Protein AF-A0A4Z0HMH4-F1 (afdb_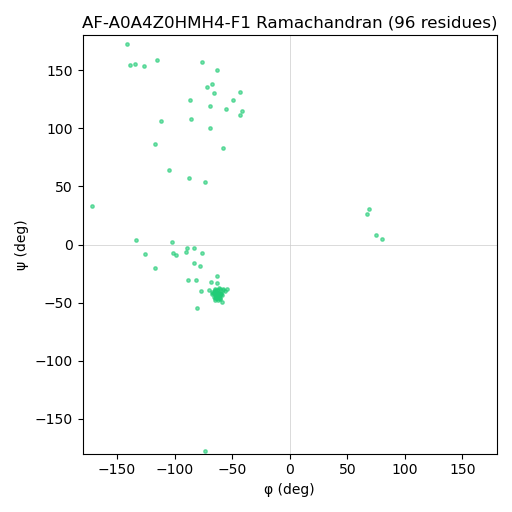monomer)

Radius of gyration: 20.3 Å; Cα contacts (8 Å, |Δi|>4): 71; chains: 1; bounding box: 43×56×54 Å

Organism: Mycolicibacterium peregrinum (NCBI:txid43304)

Solvent-accessible surface area (backbone atoms only — not comparable to full-atom values): 5816 Å² total; per-residue (Å²): 142,58,63,69,59,56,51,50,54,51,50,53,52,51,50,53,50,52,50,51,51,53,50,53,51,51,53,49,45,54,24,51,53,31,20,71,71,76,17,48,57,83,60,58,68,72,55,51,54,49,37,40,75,68,49,27,35,42,73,42,88,92,51,89,84,74,37,34,38,64,34,74,58,25,50,48,60,57,61,71,49,73,68,75,68,75,81,85,78,75,75,73,81,80,68,81,83,128

Foldseek 3Di:
DCVVVVVVVVVVVVVVVVVVVVVLLVLLLCQLVCCQPPQGRPDDPVVVVVCVVVQQWDFDPPDPPRGIHGDPVVVCSNVVPPPPPPPPPDPVVPPPDD

Secondary structure (DSSP, 8-state):
--HHHHHHHHHHHHHHHHHHHHHHHHHHHHHHHHHHHHS---S-HHHHHHHHHTTSEEEPTT-SS--EEE-HHHHHHHHSS------TTSSSTTS---

pLDDT: mean 81.85, std 17.19, range [41.28, 96.5]

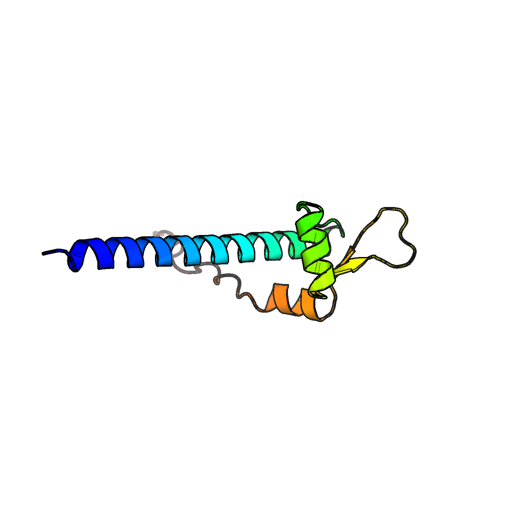Mean predicted aligned error: 10.76 Å

Structure (mmCIF, N/CA/C/O backbone):
data_AF-A0A4Z0HMH4-F1
#
_entry.id   AF-A0A4Z0HMH4-F1
#
loop_
_atom_site.group_PDB
_atom_site.id
_atom_site.type_symbol
_atom_site.label_atom_id
_atom_site.label_alt_id
_atom_site.label_comp_id
_atom_site.label_asym_id
_atom_site.label_entity_id
_atom_site.label_seq_id
_atom_site.pdbx_PDB_ins_code
_atom_site.Cartn_x
_atom_site.Cartn_y
_atom_site.Cartn_z
_atom_site.occupancy
_atom_site.B_iso_or_equiv
_atom_site.auth_seq_id
_atom_site.auth_comp_id
_atom_site.auth_asym_id
_atom_site.auth_atom_id
_atom_site.pdbx_PDB_model_num
ATOM 1 N N . MET A 1 1 ? -26.005 -5.296 35.425 1.00 46.50 1 MET A N 1
ATOM 2 C CA . MET A 1 1 ? -25.251 -4.075 35.055 1.00 46.50 1 MET A CA 1
ATOM 3 C C . MET A 1 1 ? -23.910 -4.452 34.413 1.00 46.50 1 MET A C 1
ATOM 5 O O . MET A 1 1 ? -22.870 -3.970 34.828 1.00 46.50 1 MET A O 1
ATOM 9 N N . THR A 1 2 ? -23.928 -5.345 33.422 1.00 57.53 2 THR A N 1
ATOM 10 C CA . THR A 1 2 ? -22.738 -5.828 32.688 1.00 57.53 2 THR A CA 1
ATOM 11 C C . THR A 1 2 ? -22.794 -5.457 31.205 1.00 57.53 2 THR A C 1
ATOM 13 O O . THR A 1 2 ? -21.755 -5.341 30.568 1.00 57.53 2 THR A O 1
ATOM 16 N N . THR A 1 3 ? -23.991 -5.162 30.690 1.00 63.72 3 THR A N 1
ATOM 17 C CA . THR A 1 3 ? -24.246 -4.758 29.302 1.00 63.72 3 THR A CA 1
ATOM 18 C C . THR A 1 3 ? -23.511 -3.478 28.911 1.00 63.72 3 THR A C 1
ATOM 20 O O . THR A 1 3 ? -22.888 -3.435 27.861 1.00 63.72 3 THR A O 1
ATOM 23 N N . THR A 1 4 ? -23.464 -2.473 29.789 1.00 77.12 4 THR A N 1
ATOM 24 C CA . THR A 1 4 ? -22.821 -1.182 29.488 1.00 77.12 4 THR A CA 1
ATOM 25 C C . THR A 1 4 ? -21.297 -1.268 29.362 1.00 77.12 4 THR A C 1
ATOM 27 O O . THR A 1 4 ? -20.700 -0.526 28.588 1.00 77.12 4 THR A O 1
ATOM 30 N N . PHE A 1 5 ? -20.646 -2.170 30.106 1.00 82.94 5 PHE A N 1
ATOM 31 C CA . PHE A 1 5 ? -19.196 -2.363 30.008 1.00 82.94 5 PHE A CA 1
ATOM 32 C C . PHE A 1 5 ? -18.820 -3.175 28.762 1.00 82.94 5 PHE A C 1
ATOM 34 O O . PHE A 1 5 ? -17.855 -2.842 28.079 1.00 82.94 5 PHE A O 1
ATOM 41 N N . GLU A 1 6 ? -19.595 -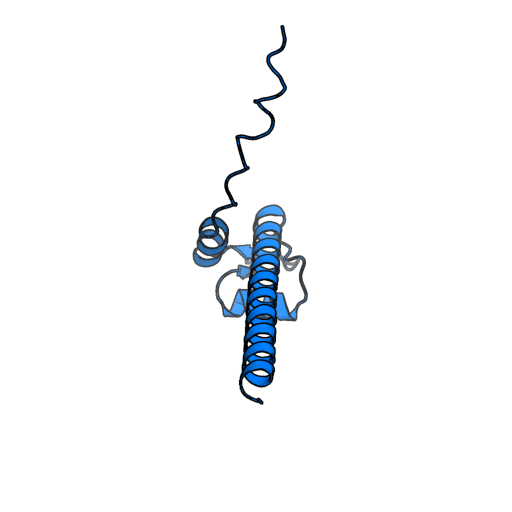4.211 28.435 1.00 84.69 6 GLU A N 1
ATOM 42 C CA . GLU A 1 6 ? -19.393 -5.008 27.220 1.00 84.69 6 GLU A CA 1
ATOM 43 C C . GLU A 1 6 ? -19.630 -4.183 25.946 1.00 84.69 6 GLU A C 1
ATOM 45 O O . GLU A 1 6 ? -18.829 -4.262 25.013 1.00 84.69 6 GLU A O 1
ATOM 50 N N . GLU A 1 7 ? -20.662 -3.334 25.934 1.00 85.38 7 GLU A N 1
ATOM 51 C CA . GLU A 1 7 ? -20.938 -2.380 24.851 1.00 85.38 7 GLU A CA 1
ATOM 52 C C . GLU A 1 7 ? -19.789 -1.379 24.670 1.00 85.38 7 GLU A C 1
ATOM 54 O O . GLU A 1 7 ? -19.306 -1.198 23.552 1.00 85.38 7 GLU A O 1
ATOM 59 N N . PHE A 1 8 ? -19.271 -0.808 25.764 1.00 86.69 8 PHE A N 1
ATOM 60 C C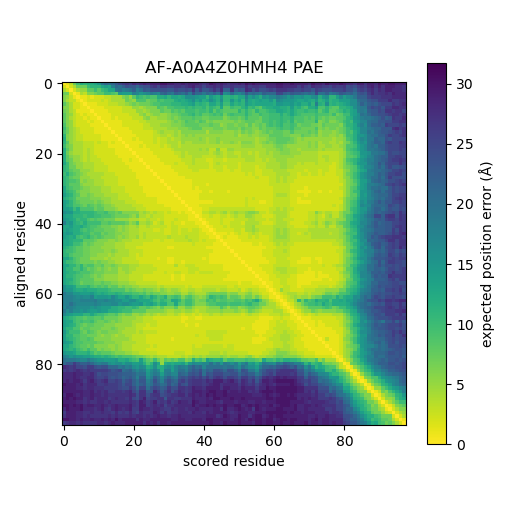A . PHE A 1 8 ? -18.119 0.098 25.719 1.00 86.69 8 PHE A CA 1
ATOM 61 C C . PHE A 1 8 ? -16.862 -0.579 25.148 1.00 86.69 8 PHE A C 1
ATOM 63 O O . PHE A 1 8 ? -16.163 -0.012 24.306 1.00 86.69 8 PHE A O 1
ATOM 70 N N . VAL A 1 9 ? -16.573 -1.818 25.565 1.00 90.44 9 VAL A N 1
ATOM 71 C CA . VAL A 1 9 ? -15.429 -2.581 25.039 1.00 90.44 9 VAL A CA 1
ATOM 72 C C . VAL A 1 9 ? -15.606 -2.887 23.548 1.00 90.44 9 VAL A C 1
ATOM 74 O O . VAL A 1 9 ? -14.635 -2.816 22.790 1.00 90.44 9 VAL A O 1
ATOM 77 N N . ALA A 1 10 ? -16.824 -3.218 23.112 1.00 90.38 10 ALA A N 1
ATOM 78 C CA . ALA A 1 10 ? -17.122 -3.473 21.706 1.00 90.38 10 ALA A CA 1
ATOM 79 C C . ALA A 1 10 ? -16.952 -2.208 20.850 1.00 90.38 10 ALA A C 1
ATOM 81 O O . ALA A 1 10 ? -16.302 -2.258 19.803 1.00 90.38 10 ALA A O 1
ATOM 82 N N . GLU A 1 11 ? -17.462 -1.068 21.318 1.00 89.19 11 GLU A N 1
ATOM 83 C CA . GLU A 1 11 ? -17.322 0.219 20.637 1.00 89.19 11 GLU A CA 1
ATOM 84 C C . GLU A 1 11 ? -15.856 0.655 20.539 1.00 89.19 11 GLU A C 1
ATOM 86 O O . GLU A 1 11 ? -15.397 1.050 19.466 1.00 89.19 11 GLU A O 1
ATOM 91 N N . HIS A 1 12 ? -15.088 0.502 21.620 1.00 89.88 12 HIS A N 1
ATOM 92 C CA . HIS A 1 12 ? -13.669 0.842 21.621 1.00 89.88 12 HIS A CA 1
ATOM 93 C C . HIS A 1 12 ? -12.870 -0.006 20.619 1.00 89.88 12 HIS A C 1
ATOM 95 O O . HIS A 1 12 ? -12.049 0.519 19.867 1.00 89.88 12 HIS A O 1
ATOM 101 N N . ARG A 1 13 ? -13.153 -1.314 20.530 1.00 91.19 13 ARG A N 1
ATOM 102 C CA . ARG A 1 13 ? -12.539 -2.190 19.516 1.00 91.19 13 ARG A CA 1
ATOM 103 C C . ARG A 1 13 ? -12.921 -1.778 18.099 1.00 91.19 13 ARG A C 1
ATOM 105 O O . ARG A 1 13 ? -12.053 -1.755 17.230 1.00 91.19 13 ARG A O 1
ATOM 112 N N . ALA A 1 14 ? -14.187 -1.431 17.873 1.00 90.94 14 ALA A N 1
ATOM 113 C CA . ALA A 1 14 ? -14.642 -0.955 16.572 1.00 90.94 14 ALA A CA 1
ATOM 114 C C . ALA A 1 14 ? -13.948 0.362 16.182 1.00 90.94 14 ALA A C 1
ATOM 116 O O . ALA A 1 14 ? -13.555 0.529 15.029 1.00 90.94 14 ALA A O 1
ATOM 117 N N . ALA A 1 15 ? -13.741 1.278 17.132 1.00 90.56 15 ALA A N 1
ATOM 118 C CA . ALA A 1 15 ? -13.005 2.519 16.899 1.00 90.56 15 ALA A CA 1
ATOM 119 C C . ALA A 1 15 ? -11.542 2.255 16.503 1.00 90.56 15 ALA A C 1
ATOM 121 O O . ALA A 1 15 ? -11.089 2.773 15.483 1.00 90.56 15 ALA A O 1
ATOM 122 N N . LEU A 1 16 ? -10.843 1.381 17.236 1.00 91.56 16 LEU A N 1
ATOM 123 C CA . LEU A 1 16 ? -9.461 0.997 16.919 1.00 91.56 16 LEU A CA 1
ATOM 124 C C . LEU A 1 16 ? -9.341 0.334 15.540 1.00 91.56 16 LEU A C 1
ATOM 126 O O . LEU A 1 16 ? -8.381 0.585 14.814 1.00 91.56 16 LEU A O 1
ATOM 130 N N . GLN A 1 17 ? -10.316 -0.492 15.153 1.00 90.19 17 GLN A N 1
ATOM 131 C CA . GLN A 1 17 ? -10.343 -1.113 13.825 1.00 90.19 17 GLN A C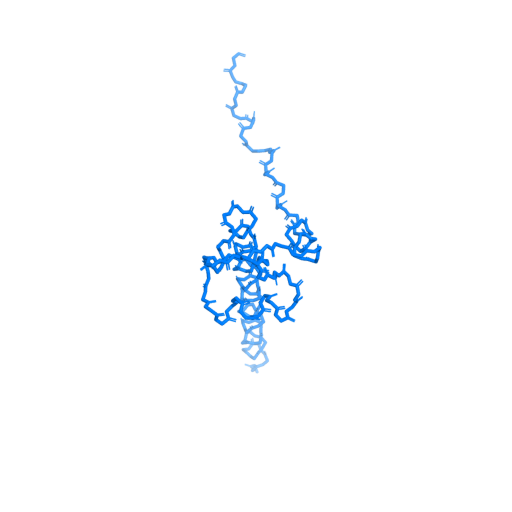A 1
ATOM 132 C C . GLN A 1 17 ? -10.499 -0.071 12.715 1.00 90.19 17 GLN A C 1
ATOM 134 O O . GLN A 1 17 ? -9.724 -0.088 11.759 1.00 90.19 17 GLN A O 1
ATOM 139 N N . ARG A 1 18 ? -11.431 0.879 12.867 1.00 89.56 18 ARG A N 1
ATOM 140 C CA . ARG A 1 18 ? -11.609 1.975 11.899 1.00 89.56 18 ARG A CA 1
ATOM 141 C C . ARG A 1 18 ? -10.346 2.823 11.768 1.00 89.56 18 ARG A C 1
ATOM 143 O O . ARG A 1 18 ? -9.950 3.172 10.658 1.00 89.56 18 ARG A O 1
ATOM 150 N N . GLU A 1 19 ? -9.689 3.131 12.884 1.00 90.31 19 GLU A N 1
ATOM 151 C CA . GLU A 1 19 ? -8.442 3.898 12.878 1.00 90.31 19 GLU A CA 1
ATOM 152 C C . GLU A 1 19 ? -7.300 3.131 12.195 1.00 90.31 19 GLU A C 1
ATOM 154 O O . GLU A 1 19 ? -6.552 3.704 11.393 1.00 90.31 19 GLU A O 1
ATOM 159 N N . ALA A 1 20 ? -7.180 1.829 12.460 1.00 85.12 20 ALA A N 1
ATOM 160 C CA . ALA A 1 20 ? -6.194 0.974 11.810 1.00 85.12 20 ALA A CA 1
ATOM 161 C C . ALA A 1 20 ? -6.425 0.896 10.290 1.00 85.12 20 ALA A C 1
ATOM 163 O O . ALA A 1 20 ? -5.477 1.012 9.509 1.00 85.12 20 ALA A O 1
ATOM 164 N N . GLU A 1 21 ? -7.679 0.765 9.854 1.00 87.94 21 GLU A N 1
ATOM 165 C CA . GLU A 1 21 ? -8.052 0.762 8.437 1.00 87.94 21 GLU A CA 1
ATOM 166 C C . GLU A 1 21 ? -7.754 2.102 7.757 1.00 87.94 21 GLU A C 1
ATOM 168 O O . GLU A 1 21 ? -7.147 2.123 6.682 1.00 87.94 21 GLU A O 1
ATOM 173 N N . ALA A 1 22 ? -8.102 3.219 8.402 1.00 87.75 22 ALA A N 1
ATOM 174 C CA . ALA A 1 22 ? -7.798 4.559 7.906 1.00 87.75 22 ALA A CA 1
ATOM 175 C C . ALA A 1 22 ? -6.284 4.799 7.806 1.00 87.75 22 ALA A C 1
ATOM 177 O O . ALA A 1 22 ? -5.794 5.388 6.841 1.00 87.75 22 ALA A O 1
ATOM 178 N N . SER A 1 23 ? -5.515 4.314 8.779 1.00 87.19 23 SER A N 1
ATOM 179 C CA . SER A 1 23 ? -4.052 4.413 8.778 1.00 87.19 23 SER A CA 1
ATOM 180 C C . SER A 1 23 ? -3.422 3.567 7.673 1.00 87.19 23 SER A C 1
ATOM 182 O O . SER A 1 23 ? -2.542 4.049 6.963 1.00 87.19 23 SER A O 1
ATOM 184 N N . ARG A 1 24 ? -3.929 2.348 7.445 1.00 87.38 24 ARG A N 1
ATOM 185 C CA . ARG A 1 24 ? -3.506 1.508 6.315 1.00 87.38 24 ARG A CA 1
ATOM 186 C C . ARG A 1 24 ? -3.803 2.179 4.973 1.00 87.38 24 ARG A C 1
ATOM 188 O O . ARG A 1 24 ? -2.946 2.173 4.096 1.00 87.38 24 ARG A O 1
ATOM 195 N N . LYS A 1 25 ? -4.982 2.791 4.824 1.00 89.19 25 LYS A N 1
ATOM 196 C CA . LYS A 1 25 ? -5.349 3.532 3.607 1.00 89.19 25 LYS A CA 1
ATOM 197 C C . LYS A 1 25 ? -4.389 4.698 3.352 1.00 89.19 25 LYS A C 1
ATOM 199 O O . LYS A 1 25 ? -3.888 4.830 2.241 1.00 89.19 25 LYS A O 1
ATOM 204 N N . ARG A 1 26 ? -4.079 5.492 4.383 1.00 90.25 26 ARG A N 1
ATOM 205 C CA . ARG A 1 26 ? -3.103 6.594 4.296 1.00 90.25 26 ARG A CA 1
ATOM 206 C C . ARG A 1 26 ? -1.714 6.108 3.878 1.00 90.25 26 ARG A C 1
ATOM 208 O O . ARG A 1 26 ? -1.102 6.716 3.009 1.00 90.25 26 ARG A O 1
ATOM 215 N N . LEU A 1 27 ? -1.248 4.991 4.441 1.00 91.38 27 LEU A N 1
ATOM 216 C CA . LEU A 1 27 ? 0.037 4.394 4.070 1.00 91.38 27 LEU A CA 1
ATOM 217 C C . LEU A 1 27 ? 0.079 3.997 2.587 1.00 91.38 27 LEU A C 1
ATOM 219 O O . LEU A 1 27 ? 1.080 4.231 1.916 1.00 91.38 27 LEU A O 1
ATOM 223 N N . PHE A 1 28 ? -1.000 3.398 2.078 1.00 92.31 28 PHE A N 1
ATOM 224 C CA . PHE A 1 28 ? -1.065 2.974 0.679 1.00 92.31 28 PHE A CA 1
ATOM 225 C C . PHE A 1 28 ? -1.084 4.177 -0.258 1.00 92.31 28 PHE A C 1
ATOM 227 O O . PHE A 1 28 ? -0.344 4.182 -1.232 1.00 92.31 28 PHE A O 1
ATOM 234 N N . LEU A 1 29 ? -1.852 5.218 0.065 1.00 91.94 29 LEU A N 1
ATOM 235 C CA . LEU A 1 29 ? -1.870 6.452 -0.722 1.00 91.94 29 LEU A CA 1
ATOM 236 C C . LEU A 1 29 ? -0.495 7.115 -0.767 1.00 91.94 29 LEU A C 1
ATOM 238 O O . LEU A 1 29 ? -0.004 7.390 -1.853 1.00 91.94 29 LEU A O 1
ATOM 242 N N . PHE A 1 30 ? 0.172 7.251 0.381 1.00 92.38 30 PHE A N 1
ATOM 243 C CA . PHE A 1 30 ? 1.539 7.768 0.438 1.00 92.38 30 PHE A CA 1
ATOM 244 C C . PHE A 1 30 ? 2.506 6.957 -0.442 1.00 92.38 30 PHE A C 1
ATOM 246 O O . PHE A 1 30 ? 3.356 7.518 -1.134 1.00 92.38 30 PHE A O 1
ATOM 253 N N . ALA A 1 31 ? 2.367 5.627 -0.457 1.00 93.75 31 ALA A N 1
ATOM 254 C CA . ALA A 1 31 ? 3.168 4.776 -1.329 1.00 93.75 31 ALA A CA 1
ATOM 255 C C . ALA A 1 31 ? 2.883 5.054 -2.814 1.00 93.75 31 ALA A C 1
ATOM 257 O O . ALA A 1 31 ? 3.825 5.204 -3.591 1.00 93.75 31 ALA A O 1
ATOM 258 N N . LEU A 1 32 ? 1.611 5.164 -3.205 1.00 94.19 32 LEU A N 1
ATOM 259 C CA . LEU A 1 32 ? 1.224 5.474 -4.584 1.00 94.19 32 LEU A CA 1
ATOM 260 C C . LEU A 1 32 ? 1.714 6.864 -5.016 1.00 94.19 32 LEU A C 1
ATOM 262 O O . LEU A 1 32 ? 2.265 6.985 -6.103 1.00 94.19 32 LEU A O 1
ATOM 266 N N . GLU A 1 33 ? 1.606 7.877 -4.153 1.00 94.00 33 GLU A N 1
ATOM 267 C CA . GLU A 1 33 ? 2.146 9.226 -4.394 1.00 94.00 33 GLU A CA 1
ATOM 268 C C . GLU A 1 33 ? 3.662 9.202 -4.611 1.00 94.00 33 GLU A C 1
ATOM 270 O O . GLU A 1 33 ? 4.180 9.858 -5.517 1.00 94.00 33 GLU A O 1
ATOM 275 N N . SER A 1 34 ? 4.391 8.419 -3.809 1.00 93.19 34 SER A N 1
ATOM 276 C CA . SER A 1 34 ? 5.839 8.278 -3.985 1.00 93.19 34 SER A CA 1
ATOM 277 C C . SER A 1 34 ? 6.195 7.607 -5.316 1.00 93.19 34 SER A C 1
ATOM 279 O O . SER A 1 34 ? 7.082 8.081 -6.021 1.00 93.19 34 SER A O 1
ATOM 281 N N . VAL A 1 35 ? 5.441 6.581 -5.725 1.00 93.81 35 VAL A N 1
ATOM 282 C CA . VAL A 1 35 ? 5.618 5.935 -7.034 1.00 93.81 35 VAL A CA 1
ATOM 283 C C . VAL A 1 35 ? 5.296 6.894 -8.181 1.00 93.81 35 VAL A C 1
ATOM 285 O O . VAL A 1 35 ? 6.048 6.928 -9.150 1.00 93.81 35 VAL A O 1
ATOM 288 N N . ASP A 1 36 ? 4.242 7.702 -8.066 1.00 92.94 36 ASP A N 1
ATOM 289 C CA . ASP A 1 36 ? 3.892 8.717 -9.071 1.00 92.94 36 ASP A CA 1
ATOM 290 C C . ASP A 1 36 ? 4.976 9.801 -9.205 1.00 92.94 36 ASP A C 1
ATOM 292 O O . ASP A 1 36 ? 5.241 10.302 -10.296 1.00 92.94 36 ASP A O 1
ATOM 296 N N . THR A 1 37 ? 5.646 10.130 -8.096 1.00 91.81 37 THR A N 1
ATOM 297 C CA . THR A 1 37 ? 6.662 11.189 -8.048 1.00 91.81 37 THR A CA 1
ATOM 298 C C . THR A 1 37 ? 8.023 10.734 -8.580 1.00 91.81 37 THR A C 1
ATOM 300 O O . THR A 1 37 ? 8.607 11.396 -9.437 1.00 91.81 37 THR A O 1
ATOM 303 N N . ASP A 1 38 ? 8.578 9.645 -8.038 1.00 91.06 38 ASP A N 1
ATOM 304 C CA . ASP A 1 38 ? 9.960 9.215 -8.312 1.00 91.06 38 ASP A CA 1
ATOM 305 C C . ASP A 1 38 ? 10.102 7.710 -8.616 1.00 91.06 38 ASP A C 1
ATOM 307 O O . ASP A 1 38 ? 11.216 7.216 -8.828 1.00 91.06 38 ASP A O 1
ATOM 311 N N . GLY A 1 39 ? 8.984 6.980 -8.683 1.00 92.00 39 GLY A N 1
ATOM 312 C CA . GLY A 1 39 ? 8.951 5.542 -8.947 1.00 92.00 39 GLY A CA 1
ATOM 313 C C . GLY A 1 39 ? 9.373 4.674 -7.760 1.00 92.00 39 GLY A C 1
ATOM 314 O O . GLY A 1 39 ? 9.539 3.464 -7.931 1.00 92.00 39 GLY A O 1
ATOM 315 N N . CYS A 1 40 ? 9.569 5.248 -6.566 1.00 92.31 40 CYS A N 1
ATOM 316 C CA . CYS A 1 40 ? 10.056 4.521 -5.396 1.00 92.31 40 CYS A CA 1
ATOM 317 C C . CYS A 1 40 ? 8.957 4.421 -4.325 1.00 92.31 40 CYS A C 1
ATOM 319 O O . CYS A 1 40 ? 8.708 5.403 -3.630 1.00 92.31 40 CYS A O 1
ATOM 321 N N . PRO A 1 41 ? 8.331 3.246 -4.115 1.00 87.19 41 PRO A N 1
ATOM 322 C CA . PRO A 1 41 ? 7.325 3.072 -3.075 1.00 87.19 41 PRO A CA 1
ATOM 323 C C . PRO A 1 41 ? 8.009 3.141 -1.703 1.00 87.19 41 PRO A C 1
ATOM 325 O O . PRO A 1 41 ? 8.637 2.177 -1.268 1.00 87.19 41 PRO A O 1
ATOM 328 N N . ARG A 1 42 ? 7.926 4.296 -1.026 1.00 90.69 42 ARG A N 1
ATOM 329 C CA . ARG A 1 42 ? 8.607 4.602 0.256 1.00 90.69 42 ARG A CA 1
ATOM 330 C C . ARG A 1 42 ? 7.967 3.888 1.452 1.00 90.69 42 ARG A C 1
ATOM 332 O O . ARG A 1 42 ? 7.579 4.500 2.444 1.00 90.69 42 ARG A O 1
ATOM 339 N N . VAL A 1 43 ? 7.840 2.574 1.345 1.00 90.69 43 VAL A N 1
ATOM 340 C CA . VAL A 1 43 ? 7.187 1.684 2.304 1.00 90.69 43 VAL A CA 1
ATOM 341 C C . VAL A 1 43 ? 7.972 0.379 2.429 1.00 90.69 43 VAL A C 1
ATOM 343 O O . VAL A 1 43 ? 8.943 0.139 1.715 1.00 90.69 43 VAL A O 1
ATOM 346 N N . SER A 1 44 ? 7.580 -0.474 3.376 1.00 91.81 44 SER A N 1
ATOM 347 C CA . SER A 1 44 ? 8.219 -1.781 3.551 1.00 91.81 44 SER A CA 1
ATOM 348 C C . SER A 1 44 ? 8.020 -2.676 2.325 1.00 91.81 44 SER A C 1
ATOM 350 O O . SER A 1 44 ? 6.973 -2.618 1.682 1.00 91.81 44 SER A O 1
ATOM 352 N N . GLY A 1 45 ? 8.975 -3.573 2.054 1.00 90.56 45 GLY A N 1
ATOM 353 C CA . GLY A 1 45 ? 8.882 -4.527 0.939 1.00 90.56 45 GLY A CA 1
ATOM 354 C C . GLY A 1 45 ? 7.602 -5.372 0.960 1.00 90.56 45 GLY A C 1
ATOM 355 O O . GLY A 1 45 ? 6.964 -5.536 -0.069 1.00 90.56 45 GLY A O 1
ATOM 356 N N . TYR A 1 46 ? 7.139 -5.788 2.143 1.00 92.00 46 TYR A N 1
ATOM 357 C CA . TYR A 1 46 ? 5.845 -6.468 2.305 1.00 92.00 46 TYR A CA 1
ATOM 358 C C . TYR A 1 46 ? 4.656 -5.632 1.790 1.00 92.00 46 TYR A C 1
ATOM 360 O O . TYR A 1 46 ? 3.719 -6.144 1.175 1.00 92.00 46 TYR A O 1
ATOM 368 N N . THR A 1 47 ? 4.691 -4.319 2.028 1.00 91.69 47 THR A N 1
ATOM 369 C CA . THR A 1 47 ? 3.659 -3.403 1.526 1.00 91.69 47 THR A CA 1
ATOM 370 C C . THR A 1 47 ? 3.763 -3.258 0.013 1.00 91.69 47 THR A C 1
ATOM 372 O O . THR A 1 47 ? 2.741 -3.268 -0.662 1.00 91.69 47 THR A O 1
ATOM 375 N N . VAL A 1 48 ? 4.982 -3.196 -0.529 1.00 93.62 48 VAL A N 1
ATOM 376 C CA . VAL A 1 48 ? 5.219 -3.177 -1.981 1.00 93.62 48 VAL A CA 1
ATOM 377 C C . VAL A 1 48 ? 4.631 -4.424 -2.646 1.00 93.62 48 VAL A C 1
ATOM 379 O O . VAL A 1 48 ? 3.849 -4.296 -3.582 1.00 93.62 48 VAL A O 1
ATOM 382 N N . GLU A 1 49 ? 4.914 -5.617 -2.118 1.00 95.00 49 GLU A N 1
ATOM 383 C CA . GLU A 1 49 ? 4.337 -6.879 -2.608 1.00 95.00 49 GLU A CA 1
ATOM 384 C C . GLU A 1 49 ? 2.806 -6.868 -2.559 1.00 95.00 49 GLU A C 1
ATOM 386 O O . GLU A 1 49 ? 2.146 -7.332 -3.488 1.00 95.00 49 GLU A O 1
ATOM 391 N N . THR A 1 50 ? 2.229 -6.280 -1.508 1.00 94.94 50 THR A N 1
ATOM 392 C CA . THR A 1 50 ? 0.775 -6.119 -1.391 1.00 94.94 50 THR A CA 1
ATOM 393 C C . THR A 1 50 ? 0.217 -5.205 -2.486 1.00 94.94 50 THR A C 1
ATOM 395 O O . THR A 1 50 ? -0.795 -5.541 -3.096 1.00 94.94 50 THR A O 1
ATOM 398 N N . LEU A 1 51 ? 0.869 -4.072 -2.768 1.00 94.81 51 LEU A N 1
ATOM 399 C CA . LEU A 1 51 ? 0.446 -3.132 -3.815 1.00 94.81 51 LEU A CA 1
ATOM 400 C C . LEU A 1 51 ? 0.541 -3.756 -5.216 1.00 94.81 51 LEU A C 1
ATOM 402 O O . LEU A 1 51 ? -0.353 -3.545 -6.035 1.00 94.81 51 LEU A O 1
ATOM 406 N N . ILE A 1 52 ? 1.576 -4.565 -5.471 1.00 95.94 52 ILE A N 1
ATOM 407 C CA . ILE A 1 52 ? 1.715 -5.349 -6.709 1.00 95.94 52 ILE A CA 1
ATOM 408 C C . ILE A 1 52 ? 0.607 -6.402 -6.799 1.00 95.94 52 ILE A C 1
ATOM 410 O O . ILE A 1 52 ? -0.056 -6.517 -7.825 1.00 95.94 52 ILE A O 1
ATOM 414 N N . GLY A 1 53 ? 0.365 -7.151 -5.718 1.00 95.62 53 GLY A N 1
ATOM 415 C CA . GLY A 1 53 ? -0.673 -8.184 -5.671 1.00 95.62 53 GLY A CA 1
ATOM 416 C C . GLY A 1 53 ? -2.092 -7.633 -5.841 1.00 95.62 53 GLY A C 1
ATOM 417 O O . GLY A 1 53 ? -2.966 -8.327 -6.352 1.00 95.62 53 GLY A O 1
ATOM 418 N N . GLN A 1 54 ? -2.315 -6.374 -5.456 1.00 93.56 54 GLN A N 1
ATOM 419 C CA . GLN A 1 54 ? -3.556 -5.635 -5.706 1.00 93.56 54 GLN A CA 1
ATOM 420 C C . GLN A 1 54 ? -3.613 -4.992 -7.099 1.00 93.56 54 GLN A C 1
ATOM 422 O O . GLN A 1 54 ? -4.626 -4.389 -7.444 1.00 93.56 54 GLN A O 1
ATOM 427 N N . GLY A 1 55 ? -2.546 -5.104 -7.892 1.00 95.38 55 GLY A N 1
ATOM 428 C CA . GLY A 1 55 ? -2.462 -4.528 -9.229 1.00 95.38 55 GLY A CA 1
ATOM 429 C C . GLY A 1 55 ? -2.439 -3.003 -9.232 1.00 95.38 55 GLY A C 1
ATOM 430 O O . GLY A 1 55 ? -2.878 -2.413 -10.209 1.00 95.38 55 GLY A O 1
ATOM 431 N N . LEU A 1 56 ? -1.973 -2.353 -8.159 1.00 95.25 56 LEU A N 1
ATOM 432 C CA . LEU A 1 56 ? -1.902 -0.887 -8.063 1.00 95.25 56 LEU A CA 1
ATOM 433 C C . LEU A 1 56 ? -0.586 -0.330 -8.619 1.00 95.25 56 LEU A C 1
ATOM 435 O O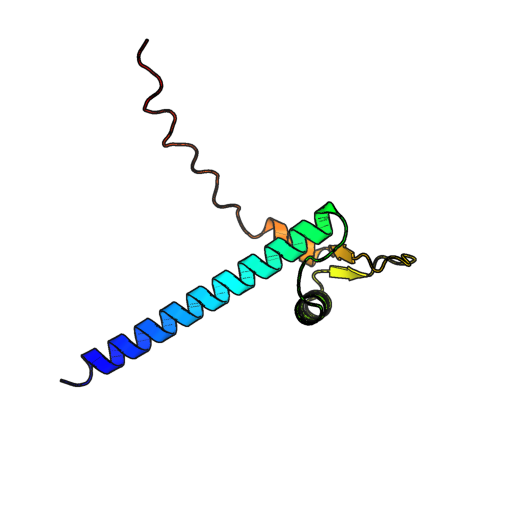 . LEU A 1 56 ? -0.540 0.786 -9.136 1.00 95.25 56 LEU A O 1
ATOM 439 N N . ILE A 1 57 ? 0.489 -1.106 -8.514 1.00 96.50 57 ILE A N 1
ATOM 440 C CA . ILE A 1 57 ? 1.802 -0.757 -9.053 1.00 96.50 57 ILE A CA 1
ATOM 441 C C . ILE A 1 57 ? 2.395 -1.956 -9.780 1.00 96.50 57 ILE A C 1
ATOM 443 O O . ILE A 1 57 ? 2.096 -3.104 -9.454 1.00 96.50 57 ILE A O 1
ATOM 447 N N . GLU A 1 58 ? 3.285 -1.687 -10.722 1.00 95.81 58 GLU A N 1
ATOM 448 C CA . GLU A 1 58 ? 4.050 -2.709 -11.429 1.00 95.81 58 GLU A CA 1
ATOM 449 C C . GLU A 1 58 ? 5.502 -2.267 -11.606 1.00 95.81 58 GLU A C 1
ATOM 451 O O . GLU A 1 58 ? 5.806 -1.074 -11.581 1.00 95.81 58 GLU A O 1
ATOM 456 N N . ALA A 1 59 ? 6.414 -3.229 -11.745 1.00 94.19 59 ALA A N 1
ATOM 457 C CA . ALA A 1 59 ? 7.819 -2.928 -11.990 1.00 94.19 59 ALA A CA 1
ATOM 458 C C . ALA A 1 59 ? 7.991 -2.295 -13.378 1.00 94.19 59 ALA A C 1
ATOM 460 O O . ALA A 1 59 ? 7.400 -2.757 -14.356 1.00 94.19 59 ALA A O 1
ATOM 461 N N . LEU A 1 60 ? 8.826 -1.259 -13.470 1.00 91.06 60 LEU A N 1
ATOM 462 C CA . LEU A 1 60 ? 9.102 -0.585 -14.733 1.00 91.06 60 LEU A CA 1
ATOM 463 C C . LEU A 1 60 ? 9.912 -1.524 -15.656 1.00 91.06 60 LEU A C 1
ATOM 465 O O . LEU A 1 60 ? 11.017 -1.941 -15.289 1.00 91.06 60 LEU A O 1
ATOM 469 N N . PRO A 1 61 ? 9.405 -1.893 -16.849 1.00 85.06 61 PRO A N 1
ATOM 470 C CA . PRO A 1 61 ? 10.088 -2.848 -17.712 1.00 85.06 61 PRO A CA 1
ATOM 471 C C . PRO A 1 61 ? 11.421 -2.286 -18.214 1.00 85.06 61 PRO A C 1
ATOM 473 O O . PRO A 1 61 ? 11.490 -1.183 -18.751 1.00 85.06 61 PRO A O 1
ATOM 476 N N . GLY A 1 62 ? 12.484 -3.080 -18.071 1.00 83.12 62 GLY A N 1
ATOM 477 C CA . GLY A 1 62 ? 13.837 -2.695 -18.481 1.00 83.12 62 GLY A CA 1
ATOM 478 C C . GLY A 1 62 ? 14.568 -1.789 -17.488 1.00 83.12 62 GLY A C 1
ATOM 479 O O . GLY A 1 62 ? 15.682 -1.360 -17.789 1.00 83.12 62 GLY A O 1
ATOM 480 N N . ASP A 1 63 ? 13.984 -1.515 -16.318 1.00 86.50 63 ASP A N 1
ATOM 481 C CA . ASP A 1 63 ? 14.661 -0.765 -15.268 1.00 86.50 63 ASP A CA 1
ATOM 482 C C . ASP A 1 63 ? 15.497 -1.671 -14.356 1.00 86.50 63 ASP A C 1
ATOM 484 O O . ASP A 1 63 ? 15.002 -2.609 -13.732 1.00 86.50 63 ASP A O 1
ATOM 488 N N . ASN A 1 64 ? 16.782 -1.342 -14.241 1.00 81.75 64 ASN A N 1
ATOM 489 C CA . ASN A 1 64 ? 17.718 -2.028 -13.350 1.00 81.75 64 ASN A CA 1
ATOM 490 C C . ASN A 1 64 ? 17.768 -1.390 -11.952 1.00 81.75 64 ASN A C 1
ATOM 492 O O . ASN A 1 64 ? 18.444 -1.912 -11.066 1.00 81.75 64 ASN A O 1
ATOM 496 N N . LEU A 1 65 ? 17.089 -0.254 -11.755 1.00 83.12 65 LEU A N 1
ATOM 497 C CA . LEU A 1 65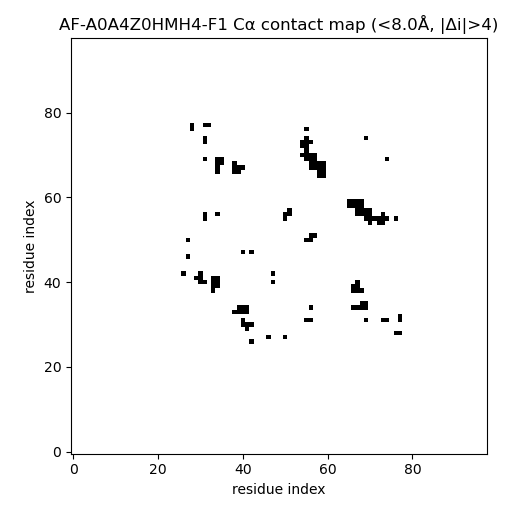 ? 17.031 0.466 -10.482 1.00 83.12 65 LEU A CA 1
ATOM 498 C C . LEU A 1 65 ? 15.876 -0.002 -9.586 1.00 83.12 65 LEU A C 1
ATOM 500 O O . LEU A 1 65 ? 15.766 0.469 -8.455 1.00 83.12 65 LEU A O 1
ATOM 504 N N . GLY A 1 66 ? 15.044 -0.934 -10.064 1.00 85.44 66 GLY A N 1
ATO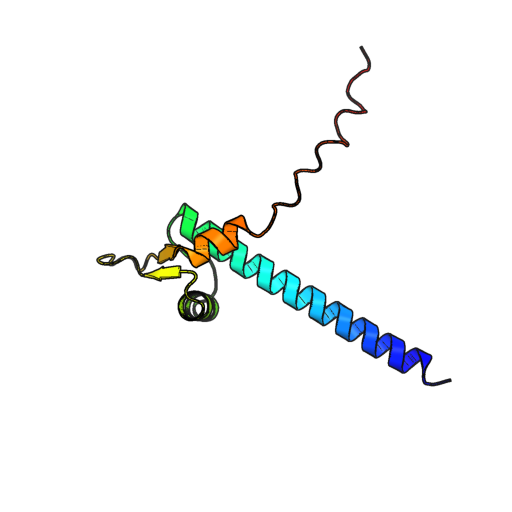M 505 C CA . GLY A 1 66 ? 13.932 -1.494 -9.296 1.00 85.44 66 GLY A CA 1
ATOM 506 C C . GLY A 1 66 ? 12.803 -0.493 -9.050 1.00 85.44 66 GLY A C 1
ATOM 507 O O . GLY A 1 66 ? 12.152 -0.562 -8.007 1.00 85.44 66 GLY A O 1
ATOM 508 N N . ARG A 1 67 ? 12.596 0.456 -9.970 1.00 91.88 67 ARG A N 1
ATOM 509 C CA . ARG A 1 67 ? 11.489 1.410 -9.902 1.00 91.88 67 ARG A CA 1
ATOM 510 C C . ARG A 1 67 ? 10.179 0.757 -10.306 1.00 91.88 67 ARG A C 1
ATOM 512 O O . ARG A 1 67 ? 10.123 -0.222 -11.054 1.00 91.88 67 ARG A O 1
ATOM 519 N N . TYR A 1 68 ? 9.117 1.375 -9.823 1.00 95.06 68 TYR A N 1
ATOM 520 C CA . TYR A 1 68 ? 7.744 1.003 -10.089 1.00 95.06 68 TYR A CA 1
ATOM 521 C C . TYR A 1 68 ? 7.043 2.115 -10.860 1.00 95.06 68 TYR A C 1
ATOM 523 O O . TYR A 1 68 ? 7.455 3.275 -10.824 1.00 95.06 68 TYR A O 1
ATOM 531 N N . GLN A 1 69 ? 5.961 1.754 -11.534 1.00 94.88 69 GLN A N 1
ATOM 532 C CA . GLN A 1 69 ? 5.012 2.687 -12.120 1.00 94.88 69 GLN A CA 1
ATOM 533 C C . GLN A 1 69 ? 3.599 2.363 -11.638 1.00 94.88 69 GLN A C 1
ATOM 535 O O . GLN A 1 69 ? 3.295 1.220 -11.285 1.00 94.88 69 GLN A O 1
ATOM 540 N N . LEU A 1 70 ? 2.730 3.374 -11.623 1.00 95.69 70 LEU A N 1
ATOM 541 C CA . LEU A 1 70 ? 1.318 3.175 -11.322 1.00 95.69 70 LEU A CA 1
ATOM 542 C C . LEU A 1 70 ? 0.608 2.472 -12.483 1.00 95.69 70 LEU A C 1
ATOM 544 O O . LEU A 1 70 ? 0.729 2.872 -13.646 1.00 95.69 70 LEU A O 1
ATOM 548 N N . THR A 1 71 ? -0.220 1.486 -12.154 1.00 95.69 71 THR A N 1
ATOM 549 C CA . THR A 1 71 ? -1.167 0.898 -13.109 1.00 95.69 71 THR A CA 1
ATOM 550 C C . THR A 1 71 ? -2.338 1.860 -13.368 1.00 95.69 71 THR A C 1
ATOM 552 O O . THR A 1 71 ? -2.373 2.998 -12.880 1.00 95.69 71 THR A O 1
ATOM 555 N N . ALA A 1 72 ? -3.315 1.452 -14.181 1.00 94.06 72 ALA A N 1
ATOM 556 C CA . ALA A 1 72 ? -4.553 2.222 -14.317 1.00 94.06 72 ALA A CA 1
ATOM 557 C C . ALA A 1 72 ? -5.315 2.260 -12.979 1.00 94.06 72 ALA A C 1
ATOM 559 O O . ALA A 1 72 ? -5.751 3.321 -12.535 1.00 94.06 72 ALA A O 1
ATOM 560 N N . GLU A 1 73 ? -5.386 1.120 -12.300 1.00 92.56 73 GLU A N 1
ATOM 561 C CA . GLU A 1 73 ? -6.034 0.928 -11.008 1.00 92.56 73 GLU A CA 1
ATOM 562 C C . GLU A 1 73 ? -5.329 1.718 -9.903 1.00 92.56 73 GLU A C 1
ATOM 564 O O . GLU A 1 73 ? -6.001 2.346 -9.089 1.00 92.56 73 GLU A O 1
ATOM 569 N N . GLY A 1 74 ? -3.993 1.764 -9.905 1.00 92.81 74 GLY A N 1
ATOM 570 C CA . GLY A 1 74 ? -3.210 2.589 -8.981 1.00 92.81 74 GLY A CA 1
ATOM 571 C C . GLY A 1 74 ? -3.494 4.078 -9.126 1.00 92.81 74 GLY A C 1
ATOM 572 O O . GLY A 1 74 ? -3.700 4.770 -8.131 1.00 92.81 74 GLY A O 1
ATOM 573 N N . ARG A 1 75 ? -3.581 4.566 -10.370 1.00 92.69 75 ARG A N 1
ATOM 574 C CA . ARG A 1 75 ? -3.950 5.961 -10.658 1.00 92.69 75 ARG A CA 1
ATOM 575 C C . ARG A 1 75 ? -5.370 6.279 -10.212 1.00 92.69 75 ARG A C 1
ATOM 577 O O . ARG A 1 75 ? -5.594 7.315 -9.594 1.00 92.69 75 ARG A O 1
ATOM 584 N N . ILE A 1 76 ? -6.314 5.375 -10.472 1.00 91.38 76 ILE A N 1
ATOM 585 C CA . ILE A 1 76 ? -7.694 5.525 -10.003 1.00 91.38 76 ILE A CA 1
ATOM 586 C C . ILE A 1 7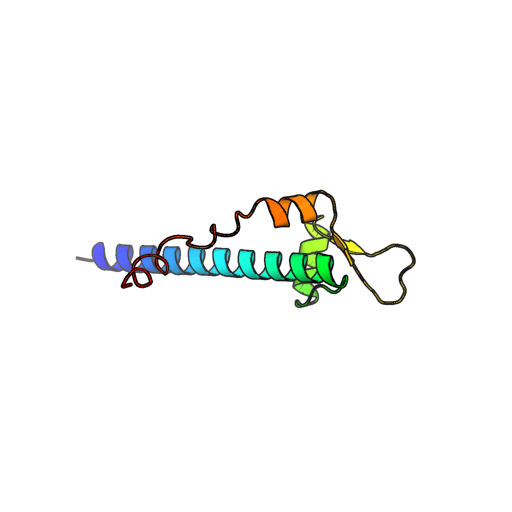6 ? -7.731 5.527 -8.477 1.00 91.38 76 ILE A C 1
ATOM 588 O O . ILE A 1 76 ? -8.367 6.397 -7.906 1.00 91.38 76 ILE A O 1
ATOM 592 N N . ALA A 1 77 ? -7.042 4.607 -7.800 1.00 88.94 77 ALA A N 1
ATOM 593 C CA . ALA A 1 77 ? -7.020 4.541 -6.340 1.00 88.94 77 ALA A CA 1
ATOM 594 C C . ALA A 1 77 ? -6.430 5.810 -5.707 1.00 88.94 77 ALA A C 1
ATOM 596 O O . ALA A 1 77 ? -6.934 6.273 -4.683 1.00 88.94 77 ALA A O 1
ATOM 597 N N . LEU A 1 78 ? -5.404 6.387 -6.340 1.00 88.81 78 LEU A N 1
ATOM 598 C CA . LEU A 1 78 ? -4.805 7.650 -5.925 1.00 88.81 78 LEU A CA 1
ATOM 599 C C . LEU A 1 78 ? -5.779 8.831 -6.093 1.00 88.81 78 LEU A C 1
ATOM 601 O O . LEU A 1 78 ? -5.890 9.662 -5.199 1.00 88.81 78 LEU A O 1
ATOM 605 N N . GLN A 1 79 ? -6.531 8.878 -7.197 1.00 83.94 79 GLN A N 1
ATOM 606 C CA . GLN A 1 79 ? -7.486 9.957 -7.502 1.00 83.94 79 GLN A CA 1
ATOM 607 C C . GLN A 1 79 ? -8.850 9.806 -6.809 1.00 83.94 79 GLN A C 1
ATOM 609 O O . GLN A 1 79 ? -9.521 10.794 -6.526 1.00 83.94 79 GLN A O 1
ATOM 614 N N . ALA A 1 80 ? -9.288 8.572 -6.560 1.00 75.12 80 ALA A N 1
ATOM 615 C CA . ALA A 1 80 ? -10.596 8.245 -5.994 1.00 75.12 80 ALA A CA 1
ATOM 616 C C . ALA A 1 80 ? -10.672 8.508 -4.490 1.00 75.12 80 ALA A C 1
ATOM 618 O O . ALA A 1 80 ? -11.752 8.406 -3.904 1.00 75.12 80 ALA A O 1
ATOM 619 N N . ASN A 1 81 ? -9.549 8.839 -3.849 1.00 62.84 81 ASN A N 1
ATOM 620 C CA . ASN A 1 81 ? -9.610 9.461 -2.548 1.00 62.84 81 ASN A CA 1
ATOM 621 C C . ASN A 1 81 ? -9.760 10.967 -2.775 1.00 62.84 81 ASN A C 1
ATOM 623 O O . ASN A 1 81 ? -8.785 11.584 -3.204 1.00 62.84 81 ASN A O 1
ATOM 627 N N . PRO A 1 82 ? -10.937 11.570 -2.518 1.00 53.00 82 PRO A N 1
ATOM 628 C CA . PRO A 1 82 ? -10.999 13.015 -2.471 1.00 53.00 82 PRO A CA 1
ATOM 629 C C . PRO A 1 82 ? -9.956 13.427 -1.435 1.00 53.00 82 PRO A C 1
ATOM 631 O O . PRO A 1 82 ? -10.034 13.032 -0.269 1.00 53.00 82 PRO A O 1
ATOM 634 N N . VAL A 1 83 ? -8.934 14.157 -1.890 1.00 52.16 83 VAL A N 1
ATOM 635 C CA . VAL A 1 83 ? -8.278 15.152 -1.049 1.00 52.16 83 VAL A CA 1
ATOM 636 C C . VAL A 1 83 ? -9.445 15.810 -0.334 1.00 52.16 83 VAL A C 1
ATOM 638 O O . VAL A 1 83 ? -10.337 16.311 -1.022 1.00 52.16 83 VAL A O 1
ATOM 641 N N . GLU A 1 84 ? -9.536 15.669 0.995 1.00 46.66 84 GLU A N 1
ATOM 642 C CA . GLU A 1 84 ? -10.408 16.547 1.771 1.00 46.66 84 GLU A CA 1
ATOM 643 C C . GLU A 1 84 ? -10.146 17.922 1.185 1.00 46.66 84 GLU A C 1
ATOM 645 O O . GLU A 1 84 ? -8.993 18.364 1.205 1.00 46.66 84 GLU A O 1
ATOM 650 N N . GLU A 1 85 ? -11.152 18.481 0.502 1.00 41.28 85 GLU A N 1
ATOM 651 C CA . GLU A 1 85 ? -11.024 19.768 -0.162 1.00 41.28 85 GLU A CA 1
ATOM 652 C C . GLU A 1 85 ? -10.279 20.669 0.818 1.00 41.28 85 GLU A C 1
ATOM 654 O O . GLU A 1 85 ? -10.617 20.637 2.010 1.00 41.28 85 GLU A O 1
ATOM 659 N N . PRO A 1 86 ? -9.219 21.389 0.396 1.00 41.50 86 PRO A N 1
ATOM 660 C CA . PRO A 1 86 ? -8.583 22.316 1.314 1.00 41.50 86 PRO A CA 1
ATOM 661 C C . PRO A 1 86 ? -9.719 23.137 1.905 1.00 41.50 86 PRO A C 1
ATOM 663 O O . PRO A 1 86 ? -10.531 23.640 1.130 1.00 41.50 86 PRO A O 1
ATOM 666 N N . ALA A 1 87 ? -9.833 23.162 3.237 1.00 43.28 87 ALA A N 1
ATOM 667 C CA . ALA A 1 87 ? -10.848 23.917 3.952 1.00 43.28 87 ALA A CA 1
ATOM 668 C C . ALA A 1 87 ? -10.700 25.390 3.549 1.00 43.28 87 ALA A C 1
ATOM 670 O O . ALA A 1 87 ? -9.993 26.179 4.174 1.00 43.28 87 ALA A O 1
ATOM 671 N N . SER A 1 88 ? -11.294 25.736 2.418 1.00 46.09 88 SER A N 1
ATOM 672 C CA . SER A 1 88 ? -11.184 27.011 1.751 1.00 46.09 88 SER A CA 1
ATOM 673 C C . SER A 1 88 ? -12.254 27.892 2.357 1.00 46.09 88 SER A C 1
ATOM 675 O O . SER A 1 88 ? -13.117 28.315 1.608 1.00 46.09 88 SER A O 1
ATOM 677 N N . ASP A 1 89 ? -12.263 28.094 3.685 1.00 50.28 89 ASP A N 1
ATOM 678 C CA . ASP A 1 89 ? -13.170 29.081 4.297 1.00 50.28 89 ASP A CA 1
ATOM 679 C C . ASP A 1 89 ? -12.996 29.415 5.794 1.00 50.28 89 ASP A C 1
ATOM 681 O O . ASP A 1 89 ? -13.964 29.784 6.449 1.00 50.28 89 ASP A O 1
ATOM 685 N N . GLU A 1 90 ? -11.786 29.407 6.373 1.00 46.78 90 GLU A N 1
ATOM 686 C CA . GLU A 1 90 ? -11.621 29.986 7.734 1.00 46.78 90 GLU A CA 1
ATOM 687 C C . GLU A 1 90 ? -10.534 31.062 7.891 1.00 46.78 90 GLU A C 1
ATOM 689 O O . GLU A 1 90 ? -10.504 31.758 8.904 1.00 46.78 90 GLU A O 1
ATOM 694 N N . LEU A 1 91 ? -9.698 31.315 6.875 1.00 50.19 91 LEU A N 1
ATOM 695 C CA . LEU A 1 91 ? -8.684 32.386 6.938 1.00 50.19 91 LEU A CA 1
ATOM 696 C C . LEU A 1 91 ? -9.056 33.676 6.189 1.00 50.19 91 LEU A C 1
ATOM 698 O O . LEU A 1 91 ? -8.374 34.686 6.356 1.00 50.19 91 LEU A O 1
ATOM 702 N N . ALA A 1 92 ? -10.154 33.700 5.425 1.00 54.50 92 ALA A N 1
ATOM 703 C CA . ALA A 1 92 ? -10.622 34.917 4.751 1.00 54.50 92 ALA A CA 1
ATOM 704 C C . ALA A 1 92 ? -11.461 35.844 5.658 1.00 54.50 92 ALA A C 1
ATOM 706 O O . ALA A 1 92 ? -11.622 37.022 5.342 1.00 54.50 92 ALA A O 1
ATOM 707 N N . LEU A 1 93 ? -11.956 35.361 6.807 1.00 50.53 93 LEU A N 1
ATOM 708 C CA . LEU A 1 93 ? -12.840 36.146 7.681 1.00 50.53 93 LEU A CA 1
ATOM 709 C C . LEU A 1 93 ? -12.093 37.182 8.548 1.00 50.53 93 LEU A C 1
ATOM 711 O O . LEU A 1 93 ? -12.697 38.146 9.007 1.00 50.53 93 LEU A O 1
ATOM 715 N N . PHE A 1 94 ? -10.777 37.035 8.737 1.00 55.25 94 PHE A N 1
ATOM 716 C CA . PHE A 1 94 ? -9.976 37.940 9.578 1.00 55.25 94 PHE A CA 1
ATOM 717 C C . PHE A 1 94 ? -9.138 38.967 8.794 1.00 55.25 94 PHE A C 1
ATOM 719 O O . PHE A 1 94 ? -8.403 39.743 9.400 1.00 55.25 94 PHE A O 1
ATOM 726 N N . GLY A 1 95 ? -9.239 38.994 7.460 1.00 49.88 95 GLY A N 1
ATOM 727 C CA . GLY A 1 95 ? -8.397 39.835 6.597 1.00 49.88 95 GLY A CA 1
ATOM 728 C C . GLY A 1 95 ? -9.010 41.152 6.111 1.00 49.88 95 GLY A C 1
ATOM 729 O O . GLY A 1 95 ? -8.290 41.959 5.530 1.00 49.88 95 GLY A O 1
ATOM 730 N N . ALA A 1 96 ? -10.303 41.403 6.328 1.00 47.28 96 ALA A N 1
ATOM 731 C CA . ALA A 1 96 ? -10.973 42.616 5.848 1.00 47.28 96 ALA A CA 1
ATOM 732 C C . ALA A 1 96 ? -11.235 43.612 6.991 1.00 47.28 96 ALA A C 1
ATOM 734 O O . ALA A 1 96 ? -12.374 43.904 7.345 1.00 47.28 96 ALA A O 1
ATOM 735 N N . LEU A 1 97 ? -10.154 44.124 7.579 1.00 47.62 97 LEU A N 1
ATOM 736 C CA . LEU A 1 97 ? -10.151 45.423 8.250 1.00 47.62 97 LEU A CA 1
ATOM 737 C C . LEU A 1 97 ? -9.180 46.325 7.489 1.00 47.62 97 LEU A C 1
ATOM 739 O O . LEU A 1 97 ? -7.996 46.412 7.819 1.00 47.62 97 LEU A O 1
ATOM 743 N N . SER A 1 98 ? -9.704 46.977 6.457 1.00 46.50 98 SER A N 1
ATOM 744 C CA . SER A 1 98 ? -9.173 48.225 5.915 1.00 46.50 98 SER A CA 1
ATOM 745 C C . SER A 1 98 ? -10.312 49.136 5.484 1.00 46.50 98 SER A C 1
ATOM 747 O O . SER A 1 98 ? -11.336 48.623 4.979 1.00 46.50 98 SER A O 1
#

Nearest PDB structures (foldseek):
  2rdp-assembly1_A-2  TM=4.942E-01  e=1.632E-01  Geobacillus stearothermophilus
  5k1y-assembly1_A  TM=6.181E-01  e=9.382E-01  Sulfolobus sp. NOB8H2
  5k1y-assembly1_B  TM=5.909E-01  e=6.267E-01  Sulfolobus sp. NOB8H2
  3fm5-assembly3_C  TM=5.706E-01  e=8.772E-01  Rhodococcus jostii RHA1
  4v7e-assembly1_BK  TM=5.066E-01  e=5.768E+00  Triticum aestivum

Sequence (98 aa):
MTTTFEEFVAEHRAALQREAEASRKRLFLFALESVDTDGCPRVSGYTVETLIGQGLIEALPGDNLGRYQLTAEGRIALQANPVEEPASDELALFGALS